Protein AF-A0A1Q9JKG0-F1 (afdb_monomer)

Solvent-accessible surface area (backbone atoms only — not comparable to full-atom values): 4635 Å² total; per-residue (Å²): 130,76,86,74,61,54,50,59,51,57,51,51,51,25,58,78,66,76,54,47,69,58,56,48,16,57,76,66,73,51,51,49,69,57,50,53,50,46,45,68,41,79,83,71,51,94,42,74,64,50,54,45,50,36,47,75,72,72,43,87,89,84,88,85,88,75,86,80,79,79,87,122

Foldseek 3Di:
DDPDQLLVVLVVLCVVLVHDLCVLCVVLVHHSVVSVVLNPDPPPNPDPSNCSSCVVSVDDDDDDDDDDPDDD

Mean predicted aligned error: 5.74 Å

Nearest PDB structures (foldseek):
  8ezt-assembly1_D-2  TM=7.337E-01  e=1.525E-02  Legionella pneumophila
  3dnv-assembly1_B  TM=7.618E-01  e=4.800E-02  Escherichia coli K-12
  5k98-assembly1_P  TM=7.575E-01  e=4.519E-02  Escherichia coli MP020980.2
  4z5h-assembly1_A-2  TM=7.659E-01  e=5.099E-02  Escherichia coli K-12
  7ab4-assembly1_A  TM=7.509E-01  e=6.894E-02  Escherichia coli O127:H6 str. E2348/69

Organism: NCBI:txid2652292

Structure (mmCIF, N/CA/C/O backbone):
data_AF-A0A1Q9JKG0-F1
#
_entry.id   AF-A0A1Q9JKG0-F1
#
loop_
_atom_site.group_PDB
_atom_site.id
_atom_site.type_symbol
_atom_site.label_atom_id
_atom_site.label_alt_id
_atom_site.label_comp_id
_atom_site.label_asym_id
_atom_site.label_entity_id
_atom_site.label_seq_id
_atom_site.pdbx_PDB_ins_code
_atom_si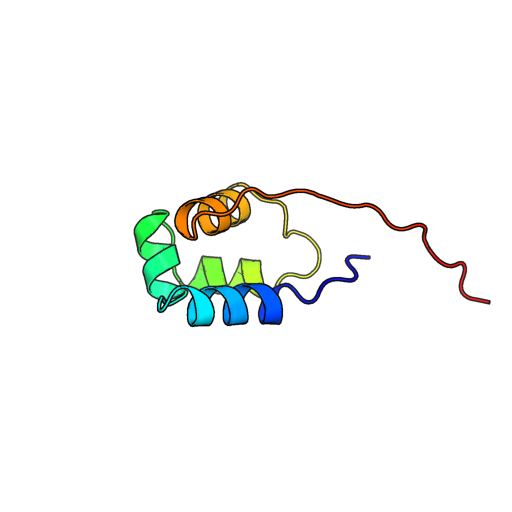te.Cartn_x
_atom_site.Cartn_y
_atom_site.Cartn_z
_atom_site.occupancy
_atom_site.B_iso_or_equiv
_atom_site.auth_seq_id
_atom_site.auth_comp_id
_atom_site.auth_asym_id
_atom_site.auth_atom_id
_atom_site.pdbx_PDB_model_num
ATOM 1 N N . MET A 1 1 ? 13.142 -8.435 -9.185 1.00 75.50 1 MET A N 1
ATOM 2 C CA . MET A 1 1 ? 13.029 -7.550 -8.009 1.00 75.50 1 MET A CA 1
ATOM 3 C C . MET A 1 1 ? 11.898 -6.587 -8.279 1.00 75.50 1 MET A C 1
ATOM 5 O O . MET A 1 1 ? 11.758 -6.179 -9.428 1.00 75.50 1 MET A O 1
ATOM 9 N N . LEU A 1 2 ? 11.089 -6.271 -7.269 1.00 75.56 2 LEU A N 1
ATOM 10 C CA . LEU A 1 2 ? 10.048 -5.262 -7.414 1.00 75.56 2 LEU A CA 1
ATOM 11 C C . LEU A 1 2 ? 10.698 -3.905 -7.716 1.00 75.56 2 LEU A C 1
ATOM 13 O O . LEU A 1 2 ? 11.599 -3.491 -6.987 1.00 75.56 2 LEU A O 1
ATOM 17 N N . LYS A 1 3 ? 10.279 -3.249 -8.805 1.00 80.19 3 LYS A N 1
ATOM 18 C CA . LYS A 1 3 ? 10.787 -1.920 -9.189 1.00 80.19 3 LYS A CA 1
ATOM 19 C C . LYS A 1 3 ? 10.037 -0.780 -8.474 1.00 80.19 3 LYS A C 1
ATOM 21 O O . LYS A 1 3 ? 10.588 0.306 -8.337 1.00 80.19 3 LYS A O 1
ATOM 26 N N . ASN A 1 4 ? 8.818 -1.029 -7.996 1.00 80.94 4 ASN A N 1
ATOM 27 C CA . ASN A 1 4 ? 7.958 -0.034 -7.353 1.00 80.94 4 ASN A CA 1
ATOM 28 C C . ASN A 1 4 ? 8.411 0.323 -5.930 1.00 80.94 4 ASN A C 1
ATOM 30 O O . ASN A 1 4 ? 8.866 -0.534 -5.167 1.00 80.94 4 ASN A O 1
ATOM 34 N N . ASN A 1 5 ? 8.204 1.586 -5.548 1.00 84.62 5 ASN A N 1
ATOM 35 C CA . ASN A 1 5 ? 8.369 2.059 -4.178 1.00 84.62 5 ASN A CA 1
ATOM 36 C C . ASN A 1 5 ? 7.014 2.067 -3.456 1.00 84.62 5 ASN A C 1
ATOM 38 O O . ASN A 1 5 ? 6.382 3.110 -3.302 1.00 84.62 5 ASN A O 1
ATOM 42 N N . ILE A 1 6 ? 6.600 0.889 -2.986 1.00 83.69 6 ILE A N 1
ATOM 43 C CA . ILE A 1 6 ? 5.297 0.687 -2.333 1.00 83.69 6 ILE A CA 1
ATOM 44 C C . ILE A 1 6 ? 5.094 1.598 -1.124 1.00 83.69 6 ILE A C 1
ATOM 46 O O . ILE A 1 6 ? 3.980 2.054 -0.878 1.00 83.69 6 ILE A O 1
ATOM 50 N N . GLU A 1 7 ? 6.160 1.905 -0.382 1.00 86.25 7 GLU A N 1
ATOM 51 C CA . GLU A 1 7 ? 6.053 2.812 0.755 1.00 86.25 7 GLU A CA 1
ATOM 52 C C . GLU A 1 7 ? 5.596 4.208 0.334 1.00 86.25 7 GLU A C 1
ATOM 54 O O . GLU A 1 7 ? 4.697 4.772 0.964 1.00 86.25 7 GLU A O 1
ATOM 59 N N . MET A 1 8 ? 6.193 4.759 -0.725 1.00 88.56 8 MET A N 1
ATOM 60 C CA . MET A 1 8 ? 5.747 6.039 -1.269 1.00 88.56 8 MET A CA 1
ATOM 61 C C . MET A 1 8 ? 4.342 5.945 -1.847 1.00 88.56 8 MET A C 1
ATOM 63 O O . MET A 1 8 ? 3.529 6.819 -1.557 1.00 88.56 8 MET A O 1
ATOM 67 N N . ASP A 1 9 ? 4.052 4.895 -2.613 1.00 87.44 9 ASP A N 1
ATOM 68 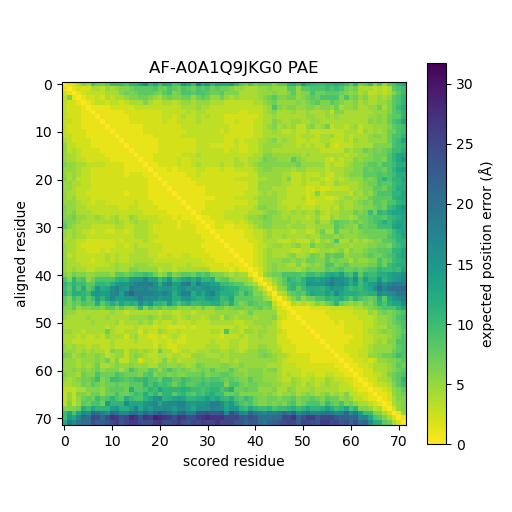C CA . ASP A 1 9 ? 2.762 4.749 -3.287 1.00 87.44 9 ASP A CA 1
ATOM 69 C C . ASP A 1 9 ? 1.620 4.725 -2.263 1.00 87.44 9 ASP A C 1
ATOM 71 O O . ASP A 1 9 ? 0.708 5.548 -2.328 1.00 87.44 9 ASP A O 1
ATOM 75 N N . VAL A 1 10 ? 1.704 3.867 -1.241 1.00 87.25 10 VAL A N 1
ATOM 76 C CA . VAL A 1 10 ? 0.674 3.767 -0.192 1.00 87.25 10 VAL A CA 1
ATOM 77 C C . VAL A 1 10 ? 0.529 5.082 0.579 1.00 87.25 10 VAL A C 1
ATOM 79 O O . VAL A 1 10 ? -0.589 5.482 0.906 1.00 87.25 10 VAL A O 1
ATOM 82 N N . LYS A 1 11 ? 1.634 5.787 0.861 1.00 89.50 11 LYS A N 1
ATOM 83 C CA . LYS A 1 11 ? 1.585 7.102 1.521 1.00 89.50 11 LYS A CA 1
ATOM 84 C C . LYS A 1 11 ? 0.889 8.150 0.655 1.00 89.50 11 LYS A C 1
ATOM 86 O O . LYS A 1 11 ? 0.039 8.867 1.177 1.00 89.50 11 LYS A O 1
ATOM 91 N N . MET A 1 12 ? 1.202 8.216 -0.639 1.00 92.31 12 MET A N 1
ATOM 92 C CA . MET A 1 12 ? 0.524 9.128 -1.563 1.00 92.31 12 MET A CA 1
ATOM 93 C C . MET A 1 12 ? -0.969 8.811 -1.652 1.00 92.31 12 MET A C 1
ATOM 95 O O . MET A 1 12 ? -1.776 9.722 -1.494 1.00 92.31 12 MET A O 1
ATOM 99 N N . ARG A 1 13 ? -1.357 7.532 -1.762 1.00 91.25 13 ARG A N 1
ATOM 100 C CA . ARG A 1 13 ? -2.777 7.131 -1.766 1.00 91.25 13 ARG A CA 1
ATOM 101 C C . ARG A 1 13 ? -3.518 7.534 -0.491 1.00 91.25 13 ARG A C 1
ATOM 103 O O . ARG A 1 13 ? -4.660 7.978 -0.571 1.00 91.25 13 ARG A O 1
ATOM 110 N N . CYS A 1 14 ? -2.877 7.426 0.677 1.00 91.38 14 CYS A N 1
ATOM 111 C CA . CYS A 1 14 ? -3.475 7.891 1.933 1.00 91.38 14 CYS A CA 1
ATOM 112 C C . CYS A 1 14 ? -3.766 9.399 1.893 1.00 91.38 14 CYS A C 1
ATOM 114 O O . CYS A 1 14 ? -4.837 9.825 2.315 1.00 91.38 14 CYS A O 1
ATOM 116 N N . ILE A 1 15 ? -2.833 10.195 1.358 1.00 93.00 15 ILE A N 1
ATOM 117 C CA . ILE A 1 15 ? -2.989 11.649 1.223 1.00 93.00 15 ILE A CA 1
ATOM 118 C C . ILE A 1 15 ? -4.105 11.980 0.224 1.00 93.00 15 ILE A C 1
ATOM 120 O O . ILE A 1 15 ? -5.000 12.752 0.554 1.00 93.00 15 ILE A O 1
ATOM 124 N N . GLU A 1 16 ? -4.098 11.357 -0.959 1.00 92.25 16 GLU A N 1
ATOM 125 C CA . GLU A 1 16 ? -5.125 11.545 -1.998 1.00 92.25 16 GLU A CA 1
ATOM 126 C C . GLU A 1 16 ? -6.537 11.260 -1.474 1.00 92.25 16 GLU A C 1
ATOM 128 O O . GLU A 1 16 ? -7.482 11.983 -1.781 1.00 92.25 16 GLU A O 1
ATOM 133 N N . LYS A 1 17 ? -6.681 10.216 -0.652 1.00 92.69 17 LYS A N 1
ATOM 134 C CA . LYS A 1 17 ? -7.960 9.797 -0.064 1.00 92.69 17 LYS A CA 1
ATOM 135 C C . LYS A 1 17 ? -8.260 10.468 1.280 1.00 92.69 17 LYS A C 1
ATOM 137 O O . LYS A 1 17 ? -9.245 10.109 1.916 1.00 92.69 17 LYS A O 1
ATOM 142 N N . SER A 1 18 ? -7.439 11.429 1.718 1.00 93.69 18 SER A N 1
ATOM 143 C CA . SER A 1 18 ? -7.577 12.114 3.015 1.00 93.69 18 SER A CA 1
ATOM 144 C C . SER A 1 18 ? -7.749 11.145 4.200 1.00 93.69 18 SER A C 1
ATOM 146 O O . SER A 1 18 ? -8.554 11.375 5.100 1.00 93.69 18 SER A O 1
ATOM 148 N N . THR A 1 19 ? -6.998 10.040 4.193 1.00 94.19 19 THR A N 1
ATOM 149 C CA . THR A 1 19 ? -7.047 8.968 5.201 1.00 94.19 19 THR A CA 1
ATOM 150 C C . THR A 1 19 ? -5.668 8.715 5.824 1.00 94.19 19 THR A C 1
ATOM 152 O O . THR A 1 19 ? -4.674 9.361 5.489 1.00 94.19 19 THR A O 1
ATOM 155 N N . THR A 1 20 ? -5.582 7.770 6.762 1.00 93.44 20 THR A N 1
ATOM 156 C CA . THR A 1 20 ? -4.325 7.368 7.409 1.00 93.44 20 THR A CA 1
ATOM 157 C C . THR A 1 20 ? -4.150 5.855 7.387 1.00 93.44 20 THR A C 1
ATOM 159 O O . THR A 1 20 ? -5.123 5.107 7.406 1.00 93.44 20 THR A O 1
ATOM 162 N N . GLN A 1 21 ? -2.903 5.380 7.446 1.00 88.31 21 GLN A N 1
ATOM 163 C CA . GLN A 1 21 ? -2.620 3.941 7.553 1.00 88.31 21 GLN A CA 1
ATOM 164 C C . GLN A 1 21 ? -3.238 3.302 8.804 1.00 88.31 21 GLN A C 1
ATOM 166 O O . GLN A 1 21 ? -3.603 2.132 8.772 1.00 88.31 21 GLN A O 1
ATOM 171 N N . ALA A 1 22 ? -3.376 4.063 9.896 1.00 92.62 22 ALA A N 1
ATOM 172 C CA . ALA A 1 22 ? -4.054 3.596 11.101 1.00 92.62 22 ALA A CA 1
ATOM 173 C C . ALA A 1 22 ? -5.553 3.375 10.856 1.00 92.62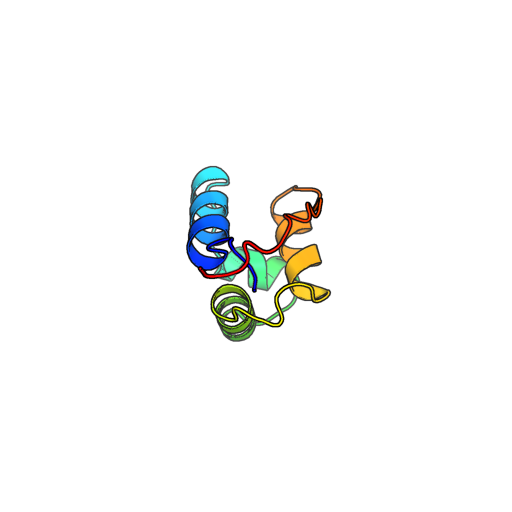 22 ALA A C 1
ATOM 175 O O . ALA A 1 22 ? -6.094 2.368 11.300 1.00 92.62 22 ALA A O 1
ATOM 176 N N . LYS A 1 23 ? -6.196 4.274 10.097 1.00 92.31 23 LYS A N 1
ATOM 177 C CA . LYS A 1 23 ? -7.603 4.132 9.711 1.00 92.31 23 LYS A CA 1
ATOM 178 C C . LYS A 1 23 ? -7.814 2.954 8.760 1.00 92.31 23 LYS A C 1
ATOM 180 O O . LYS A 1 23 ? -8.726 2.170 8.972 1.00 92.31 23 LYS A O 1
ATOM 185 N N . ILE A 1 24 ? -6.917 2.772 7.791 1.00 91.38 24 ILE A N 1
ATOM 186 C CA . ILE A 1 24 ? -6.938 1.599 6.904 1.00 91.38 24 ILE A CA 1
ATOM 187 C C . ILE A 1 24 ? -6.785 0.309 7.722 1.00 91.38 24 ILE A C 1
ATOM 189 O O . ILE A 1 24 ? -7.513 -0.652 7.502 1.00 91.38 24 ILE A O 1
ATOM 193 N N . ALA A 1 25 ? -5.866 0.283 8.696 1.00 91.69 25 ALA A N 1
ATOM 194 C CA . ALA A 1 25 ? -5.668 -0.881 9.560 1.00 91.69 25 ALA A CA 1
ATOM 195 C C . ALA A 1 25 ? -6.938 -1.239 10.350 1.00 91.69 25 ALA A C 1
ATOM 197 O O . ALA A 1 25 ? -7.293 -2.413 10.436 1.00 91.69 25 ALA A O 1
ATOM 198 N N . GLU A 1 26 ? -7.621 -0.228 10.890 1.00 93.75 26 GLU A N 1
ATOM 199 C CA . GLU A 1 26 ? -8.902 -0.377 11.582 1.00 93.75 26 GLU A CA 1
ATOM 200 C C . GLU A 1 26 ? -9.971 -0.966 10.651 1.00 93.75 26 GLU A C 1
ATOM 202 O O . GLU A 1 26 ? -10.601 -1.962 11.004 1.00 93.75 26 GLU A O 1
ATOM 207 N N . ASN A 1 27 ? -10.121 -0.408 9.447 1.00 92.12 27 ASN A N 1
ATOM 208 C CA . ASN A 1 27 ? -11.146 -0.817 8.487 1.00 92.12 27 ASN A CA 1
ATOM 209 C C . ASN A 1 27 ? -10.975 -2.270 8.016 1.00 92.12 27 ASN A C 1
ATOM 211 O O . ASN A 1 27 ? -11.955 -3.002 7.898 1.00 92.12 27 ASN A O 1
ATOM 215 N N . ILE A 1 28 ? -9.734 -2.716 7.795 1.00 90.56 28 ILE A N 1
ATOM 216 C CA . ILE A 1 28 ? -9.437 -4.089 7.349 1.00 90.56 28 ILE A CA 1
ATOM 217 C C . ILE A 1 28 ? -9.241 -5.078 8.512 1.00 90.56 28 ILE A C 1
ATOM 219 O O . ILE A 1 28 ? -8.839 -6.223 8.290 1.00 90.56 28 ILE A O 1
ATOM 223 N N . GLY A 1 29 ? -9.482 -4.650 9.757 1.00 90.44 29 GLY A N 1
ATOM 224 C CA . GLY A 1 29 ? -9.432 -5.510 10.942 1.00 90.44 29 GLY A CA 1
ATOM 225 C C . GLY A 1 29 ? -8.030 -6.017 11.299 1.00 90.44 29 GLY A C 1
ATOM 226 O O . GLY A 1 29 ? -7.875 -7.162 11.724 1.00 90.44 29 GLY A O 1
ATOM 227 N N . THR A 1 30 ? -6.992 -5.195 11.119 1.00 90.12 30 THR A N 1
ATOM 228 C CA . THR A 1 30 ? -5.594 -5.547 11.423 1.00 90.12 30 THR A CA 1
ATOM 229 C C . THR A 1 30 ? -4.911 -4.510 12.318 1.00 90.12 30 THR A C 1
ATOM 231 O O . THR A 1 30 ? -5.473 -3.470 12.654 1.00 90.12 30 THR A O 1
ATOM 234 N N . SER A 1 31 ? -3.666 -4.772 12.726 1.00 91.94 31 SER A N 1
ATOM 235 C CA . SER A 1 31 ? -2.899 -3.810 13.520 1.00 91.94 31 SER A CA 1
ATOM 236 C C . SER A 1 31 ? -2.148 -2.796 12.638 1.00 91.94 31 SER A C 1
ATOM 238 O O . SER A 1 31 ? -1.576 -3.166 11.606 1.00 91.94 31 SER A O 1
ATOM 240 N N . PRO A 1 32 ? -2.020 -1.523 13.066 1.00 90.50 32 PRO A N 1
ATOM 241 C CA . PRO A 1 32 ? -1.189 -0.538 12.365 1.00 90.50 32 PRO A CA 1
ATOM 242 C C . PRO A 1 32 ? 0.278 -0.973 12.216 1.00 90.50 32 PRO A C 1
ATOM 244 O O . PRO A 1 32 ? 0.936 -0.655 11.225 1.00 90.50 32 PRO A O 1
ATOM 247 N N . SER A 1 33 ? 0.802 -1.740 13.180 1.00 88.94 33 SER A N 1
ATOM 248 C CA . SER A 1 33 ? 2.158 -2.296 13.116 1.00 88.94 33 SER A CA 1
ATOM 249 C C . SER A 1 33 ? 2.311 -3.333 12.002 1.00 88.94 33 SER A C 1
ATOM 251 O O . SER A 1 33 ? 3.359 -3.384 11.353 1.00 88.94 33 SER A O 1
ATOM 253 N N . TYR A 1 34 ? 1.268 -4.122 11.738 1.00 86.44 34 TYR A N 1
ATOM 254 C CA . TYR A 1 34 ? 1.249 -5.085 10.646 1.00 86.44 34 TYR A CA 1
ATOM 255 C C . TYR A 1 34 ? 1.160 -4.388 9.284 1.00 86.44 34 TYR A C 1
ATOM 257 O O . TYR A 1 34 ? 1.923 -4.730 8.381 1.00 86.4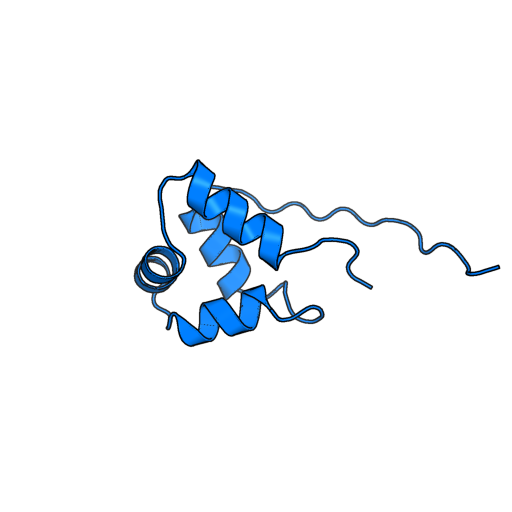4 34 TYR A O 1
ATOM 265 N N . VAL A 1 35 ? 0.345 -3.333 9.166 1.00 87.06 35 VAL A N 1
ATOM 266 C CA . VAL A 1 35 ? 0.309 -2.471 7.969 1.00 87.06 35 VAL A CA 1
ATOM 267 C C . VAL A 1 35 ? 1.685 -1.867 7.682 1.00 87.06 35 VAL A C 1
ATOM 269 O O . VAL A 1 35 ? 2.196 -1.997 6.572 1.00 87.06 35 VAL A O 1
ATOM 272 N N . ASN A 1 36 ? 2.354 -1.297 8.687 1.00 87.31 36 ASN A N 1
ATOM 273 C CA . ASN A 1 36 ? 3.697 -0.734 8.516 1.00 87.31 36 ASN A CA 1
ATOM 274 C C . ASN A 1 36 ? 4.724 -1.792 8.063 1.00 87.31 36 ASN A C 1
ATOM 276 O O . ASN A 1 36 ? 5.585 -1.514 7.229 1.00 87.31 36 ASN A O 1
ATOM 280 N N . LYS A 1 37 ? 4.618 -3.027 8.572 1.00 86.69 37 LYS A N 1
ATOM 281 C CA . LYS A 1 37 ? 5.465 -4.144 8.129 1.00 86.69 37 LYS A CA 1
ATOM 282 C C . LYS A 1 37 ? 5.244 -4.474 6.651 1.00 86.69 37 LYS A C 1
ATOM 284 O O . LYS A 1 37 ? 6.224 -4.703 5.947 1.00 86.69 37 LYS A O 1
ATOM 289 N N . ILE A 1 38 ? 3.996 -4.489 6.183 1.00 83.62 38 ILE A N 1
ATOM 290 C CA . ILE A 1 38 ? 3.656 -4.762 4.776 1.00 83.62 38 ILE A CA 1
ATOM 291 C C . ILE A 1 38 ? 4.210 -3.663 3.872 1.00 83.62 38 ILE A C 1
ATOM 293 O O . ILE A 1 38 ? 4.921 -3.962 2.919 1.00 83.62 38 ILE A O 1
ATOM 297 N N . VAL A 1 39 ? 3.949 -2.401 4.216 1.00 82.56 39 VAL A N 1
ATOM 298 C CA . VAL A 1 39 ? 4.348 -1.229 3.424 1.00 82.56 39 VAL A CA 1
ATOM 299 C C . VAL A 1 39 ? 5.875 -1.117 3.283 1.00 82.56 39 VAL A C 1
ATOM 301 O O . VAL A 1 39 ? 6.368 -0.671 2.250 1.00 82.56 39 VAL A O 1
ATOM 304 N N . ARG A 1 40 ? 6.636 -1.551 4.297 1.00 82.31 40 ARG A N 1
ATOM 305 C CA . ARG A 1 40 ? 8.111 -1.545 4.283 1.00 82.31 40 ARG A CA 1
ATOM 306 C C . ARG A 1 40 ? 8.743 -2.800 3.677 1.00 82.31 40 ARG A C 1
ATOM 308 O O . ARG A 1 40 ? 9.936 -2.789 3.368 1.00 82.31 40 ARG A O 1
ATOM 315 N N . SER A 1 41 ? 7.997 -3.896 3.555 1.00 75.88 41 SER A N 1
ATOM 316 C CA . SER A 1 41 ? 8.528 -5.152 3.022 1.00 75.88 41 SER A CA 1
ATOM 317 C C . SER A 1 41 ? 8.667 -5.046 1.506 1.00 75.88 41 SER A C 1
ATOM 319 O O . SER A 1 41 ? 7.701 -4.737 0.826 1.00 75.88 41 SER A O 1
ATOM 321 N N . LYS A 1 42 ? 9.860 -5.304 0.956 1.00 62.88 42 LYS A N 1
ATOM 322 C CA . LYS A 1 42 ? 10.121 -5.201 -0.495 1.00 62.88 42 LYS A CA 1
ATOM 323 C C . LYS A 1 42 ? 9.836 -6.487 -1.278 1.00 62.88 42 LYS A C 1
ATOM 325 O O . LYS A 1 42 ? 9.792 -6.451 -2.504 1.00 62.88 42 LYS A O 1
ATOM 330 N N . GLU A 1 43 ? 9.666 -7.618 -0.592 1.00 58.94 43 GLU A N 1
ATOM 331 C CA . GLU A 1 43 ? 9.661 -8.948 -1.227 1.00 58.94 43 GLU A CA 1
ATOM 332 C C . GLU A 1 43 ? 8.345 -9.726 -1.060 1.00 58.94 43 GLU A C 1
ATOM 334 O O . GLU A 1 43 ? 8.054 -10.594 -1.875 1.00 58.94 43 GLU A O 1
ATOM 339 N N . GLN A 1 44 ? 7.517 -9.406 -0.056 1.00 62.06 44 GLN A N 1
ATOM 340 C CA . GLN A 1 44 ? 6.276 -10.143 0.257 1.00 62.06 44 GLN A CA 1
ATOM 341 C C . GLN A 1 44 ? 5.028 -9.247 0.248 1.00 62.06 44 GLN A C 1
ATOM 343 O O . GLN A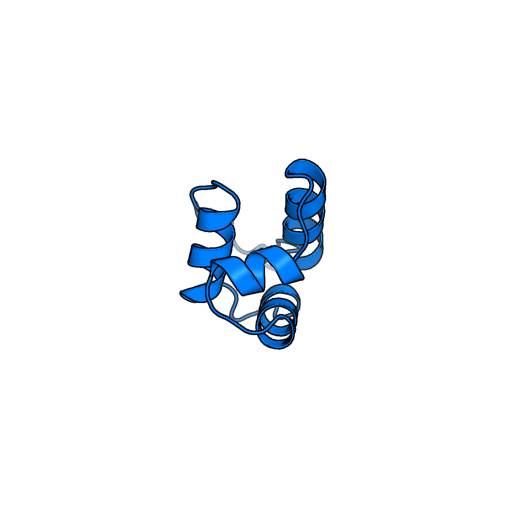 1 44 ? 4.222 -9.270 1.176 1.00 62.06 44 GLN A O 1
ATOM 348 N N . ILE A 1 45 ? 4.886 -8.416 -0.783 1.00 65.00 45 ILE A N 1
ATOM 349 C CA . ILE A 1 45 ? 3.810 -7.411 -0.838 1.00 65.00 45 ILE A CA 1
ATOM 350 C C . ILE A 1 45 ? 2.469 -8.009 -1.256 1.00 65.00 45 ILE A C 1
ATOM 352 O O . ILE A 1 45 ? 1.436 -7.587 -0.751 1.00 65.00 45 ILE A O 1
ATOM 356 N N . MET A 1 46 ? 2.464 -9.030 -2.116 1.00 65.69 46 MET A N 1
ATOM 357 C CA . MET A 1 46 ? 1.219 -9.655 -2.569 1.00 65.69 46 MET A CA 1
ATOM 358 C C . MET A 1 46 ? 0.694 -10.640 -1.518 1.00 65.69 46 MET A C 1
ATOM 360 O O . MET A 1 46 ? 0.805 -11.855 -1.667 1.00 65.69 46 MET A O 1
ATOM 364 N N . ASN A 1 47 ? 0.146 -10.113 -0.424 1.00 75.94 47 ASN A N 1
ATOM 365 C CA . ASN A 1 47 ? -0.606 -10.876 0.566 1.00 75.94 47 ASN A CA 1
ATOM 366 C C . ASN A 1 47 ? -2.063 -10.385 0.634 1.00 75.94 47 ASN A C 1
ATOM 368 O O . ASN A 1 47 ? -2.399 -9.310 0.137 1.00 75.94 47 ASN A O 1
ATOM 372 N N . LYS A 1 48 ? -2.946 -11.181 1.252 1.00 81.31 48 LYS A N 1
ATOM 373 C CA . LYS A 1 48 ? -4.379 -10.849 1.363 1.00 81.31 48 LYS A CA 1
ATOM 374 C C . LYS A 1 48 ? -4.628 -9.493 2.033 1.00 81.31 48 LYS A C 1
ATOM 376 O O . LYS A 1 48 ? -5.588 -8.816 1.693 1.00 81.31 48 LYS A O 1
ATOM 381 N N . THR A 1 49 ? -3.761 -9.087 2.957 1.00 84.19 49 THR A N 1
ATOM 382 C CA . THR A 1 49 ? -3.891 -7.813 3.670 1.00 84.19 49 THR A CA 1
ATOM 383 C C . THR A 1 49 ? -3.595 -6.621 2.769 1.00 84.19 49 THR A C 1
ATOM 385 O O . THR A 1 49 ? -4.315 -5.636 2.843 1.00 84.19 49 THR A O 1
ATOM 388 N N . PHE A 1 50 ? -2.599 -6.703 1.886 1.00 83.81 50 PHE A N 1
ATOM 389 C CA . PHE A 1 50 ? -2.333 -5.643 0.912 1.00 83.81 50 PHE A CA 1
ATOM 390 C C . PHE A 1 50 ? -3.511 -5.448 -0.048 1.00 83.81 50 PHE A C 1
ATOM 392 O O . PHE A 1 50 ? -3.906 -4.313 -0.298 1.00 83.81 50 PHE A O 1
ATOM 399 N N . LEU A 1 51 ? -4.113 -6.541 -0.531 1.00 87.12 51 LEU A N 1
ATOM 400 C CA . LEU A 1 51 ? -5.316 -6.468 -1.368 1.00 87.12 51 LEU A CA 1
ATOM 401 C C . LEU A 1 51 ? -6.480 -5.802 -0.620 1.00 87.12 51 LEU A C 1
ATOM 403 O O . LEU A 1 51 ? -7.070 -4.869 -1.149 1.00 87.12 51 LEU A O 1
ATOM 407 N N . ALA A 1 52 ? -6.729 -6.191 0.635 1.00 88.81 52 ALA A N 1
ATOM 408 C CA . ALA A 1 52 ? -7.759 -5.564 1.467 1.00 88.81 52 ALA A CA 1
ATOM 409 C C . ALA A 1 52 ? -7.496 -4.065 1.715 1.00 88.81 52 ALA A C 1
ATOM 411 O O . ALA A 1 52 ? -8.428 -3.271 1.740 1.00 88.81 52 ALA A O 1
ATOM 412 N N . MET A 1 53 ? -6.230 -3.651 1.868 1.00 89.06 53 MET A N 1
ATOM 413 C CA . MET A 1 53 ? -5.874 -2.230 1.980 1.00 89.06 53 MET A CA 1
ATOM 414 C C . MET A 1 53 ? -6.205 -1.449 0.703 1.00 89.06 53 MET A C 1
ATOM 416 O O . MET A 1 53 ? -6.665 -0.314 0.787 1.00 89.06 53 MET A O 1
ATOM 420 N N . MET A 1 54 ? -5.924 -2.020 -0.472 1.00 89.88 54 MET A N 1
ATOM 421 C CA . MET A 1 54 ? -6.228 -1.377 -1.756 1.00 89.88 54 MET A CA 1
ATOM 422 C C . MET A 1 54 ? -7.739 -1.295 -1.988 1.00 89.88 54 MET A C 1
ATOM 424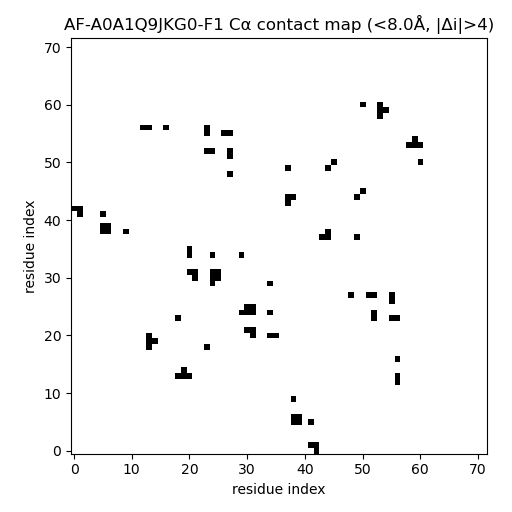 O O . MET A 1 54 ? -8.226 -0.248 -2.409 1.00 89.88 54 MET A O 1
ATOM 428 N N . GLU A 1 55 ? -8.474 -2.344 -1.616 1.00 90.69 55 GLU A N 1
ATOM 429 C CA . GLU A 1 55 ? -9.938 -2.380 -1.645 1.00 90.69 55 GLU A CA 1
ATOM 430 C C . GLU A 1 55 ? -10.558 -1.305 -0.735 1.00 90.69 55 GLU A C 1
ATOM 432 O O . GLU A 1 55 ? -11.399 -0.539 -1.198 1.00 90.69 55 GLU A O 1
ATOM 437 N N . ASP A 1 56 ? -10.091 -1.164 0.513 1.00 91.69 56 ASP A N 1
ATOM 438 C CA . ASP A 1 56 ? -10.551 -0.114 1.445 1.00 91.69 56 ASP A CA 1
ATOM 439 C C . ASP A 1 56 ? -10.262 1.303 0.920 1.00 91.69 56 ASP A C 1
ATOM 441 O O . ASP A 1 56 ? -11.052 2.233 1.082 1.00 91.69 56 ASP A O 1
ATOM 445 N N . LEU A 1 57 ? -9.142 1.469 0.213 1.00 89.50 57 LEU A N 1
ATOM 446 C CA . LEU A 1 57 ? -8.808 2.712 -0.482 1.00 89.50 57 LEU A CA 1
ATOM 447 C C . LEU A 1 57 ? -9.641 2.935 -1.765 1.00 89.50 57 LEU A C 1
ATOM 449 O O . LEU A 1 57 ? -9.593 4.027 -2.349 1.00 89.50 57 LEU A O 1
ATOM 453 N N . GLY A 1 58 ? -10.423 1.942 -2.195 1.00 89.50 58 GLY A N 1
ATOM 454 C CA . GLY A 1 58 ? -11.269 1.969 -3.385 1.00 89.50 58 GLY A CA 1
ATOM 455 C C . GLY A 1 58 ? -10.489 1.797 -4.687 1.00 89.50 58 GLY A C 1
ATOM 456 O O . GLY A 1 58 ? -10.747 2.533 -5.640 1.00 89.50 58 GLY A O 1
ATOM 457 N N . PHE A 1 59 ? -9.503 0.897 -4.707 1.00 88.50 59 PHE A N 1
ATOM 458 C CA . PHE A 1 59 ? -8.695 0.573 -5.881 1.00 88.50 59 PHE A CA 1
ATOM 459 C C . PHE A 1 59 ? -8.703 -0.928 -6.176 1.00 88.50 59 PHE A C 1
ATOM 461 O O . PHE A 1 59 ? -8.481 -1.747 -5.285 1.00 88.50 59 PHE A O 1
ATOM 468 N N . ASP A 1 60 ? -8.836 -1.264 -7.457 1.00 87.88 60 ASP A N 1
ATOM 469 C CA . ASP A 1 60 ? -8.478 -2.581 -7.975 1.00 87.88 60 ASP A CA 1
ATOM 470 C C . ASP A 1 60 ? -6.958 -2.677 -8.184 1.00 87.88 60 ASP A C 1
ATOM 472 O O . ASP A 1 60 ? -6.287 -1.685 -8.489 1.00 87.88 60 ASP A O 1
ATOM 476 N N . VAL A 1 61 ? -6.399 -3.879 -8.020 1.00 85.19 61 VAL A N 1
ATOM 477 C CA . VAL A 1 61 ? -4.956 -4.127 -8.164 1.00 85.19 61 VAL A CA 1
ATOM 478 C C . VAL A 1 61 ? -4.681 -4.887 -9.456 1.00 85.19 61 VAL A C 1
ATOM 480 O O . VAL A 1 61 ? -5.040 -6.056 -9.583 1.00 85.19 61 VAL A O 1
ATOM 483 N N . GLU A 1 62 ? -3.971 -4.248 -10.382 1.00 83.69 62 GLU A N 1
ATOM 484 C CA . GLU A 1 62 ? -3.424 -4.873 -11.588 1.00 83.69 62 GLU A CA 1
ATOM 485 C C . GLU A 1 62 ? -1.899 -5.025 -11.465 1.00 83.69 62 GLU A C 1
ATOM 487 O O . GLU A 1 62 ? -1.211 -4.165 -10.908 1.00 83.69 62 GLU A O 1
ATOM 492 N N . LEU A 1 63 ? -1.357 -6.140 -11.966 1.00 82.50 63 LEU A N 1
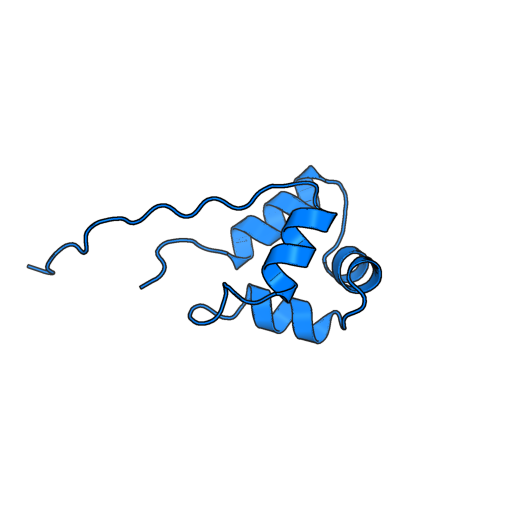ATOM 493 C CA . LEU A 1 63 ? 0.079 -6.418 -11.968 1.00 82.50 63 LEU A CA 1
ATOM 494 C C . LEU A 1 63 ? 0.631 -6.376 -13.390 1.00 82.50 63 LEU A C 1
ATOM 496 O O . LEU A 1 63 ? 0.214 -7.151 -14.247 1.00 82.50 63 LEU A O 1
ATOM 500 N N . HIS A 1 64 ? 1.649 -5.544 -13.601 1.00 82.44 64 HIS A N 1
ATOM 501 C CA . HIS A 1 64 ? 2.423 -5.531 -14.838 1.00 82.44 64 HIS A CA 1
ATOM 502 C C . HIS A 1 64 ? 3.818 -6.113 -14.612 1.00 82.44 64 HIS A C 1
ATOM 504 O O . HIS A 1 64 ? 4.496 -5.806 -13.627 1.00 82.44 64 HIS A O 1
ATOM 510 N N . TYR A 1 65 ? 4.260 -6.941 -15.555 1.00 82.56 65 TYR A N 1
ATOM 511 C CA . TYR A 1 65 ? 5.591 -7.535 -15.55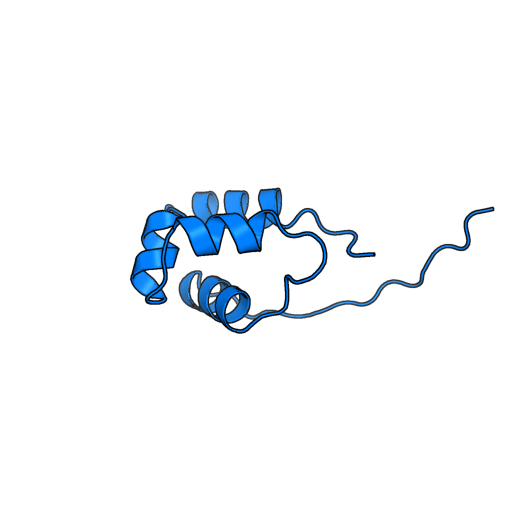8 1.00 82.56 65 TYR A CA 1
ATOM 512 C C . TYR A 1 65 ? 6.492 -6.764 -16.518 1.00 82.56 65 TYR A C 1
ATOM 514 O O . TYR A 1 65 ? 6.094 -6.446 -17.635 1.00 82.56 65 TYR A O 1
ATOM 522 N N . VAL A 1 66 ? 7.717 -6.479 -16.082 1.00 85.69 66 VAL A N 1
ATOM 523 C CA . VAL A 1 66 ? 8.746 -5.844 -16.912 1.00 85.69 66 VAL A CA 1
ATOM 524 C C . VAL A 1 66 ? 9.895 -6.829 -17.062 1.00 85.69 66 VAL A C 1
ATOM 526 O O . VAL A 1 66 ? 10.313 -7.437 -16.070 1.00 85.69 66 VAL A O 1
ATOM 529 N N . GLU A 1 67 ? 10.400 -6.987 -18.286 1.00 87.12 67 GLU A N 1
ATOM 530 C CA . GLU A 1 67 ? 11.574 -7.817 -18.547 1.00 87.12 67 GLU A CA 1
ATOM 531 C C . GLU A 1 67 ? 12.763 -7.361 -17.691 1.00 87.12 67 GLU A C 1
ATOM 533 O O . GLU A 1 67 ? 12.958 -6.175 -17.397 1.00 87.12 67 GLU A O 1
ATOM 538 N N . ARG A 1 68 ? 13.548 -8.334 -17.223 1.00 86.38 68 ARG A N 1
ATOM 539 C CA . ARG A 1 68 ? 14.747 -8.044 -16.443 1.00 86.38 68 ARG A CA 1
ATOM 540 C C . ARG A 1 68 ? 15.824 -7.569 -17.409 1.00 86.38 68 ARG A C 1
ATOM 542 O O . ARG A 1 68 ? 16.225 -8.323 -18.281 1.00 86.38 68 ARG A O 1
ATOM 549 N N . GLU A 1 69 ? 16.317 -6.355 -17.207 1.00 83.94 69 GLU A N 1
ATOM 550 C CA . 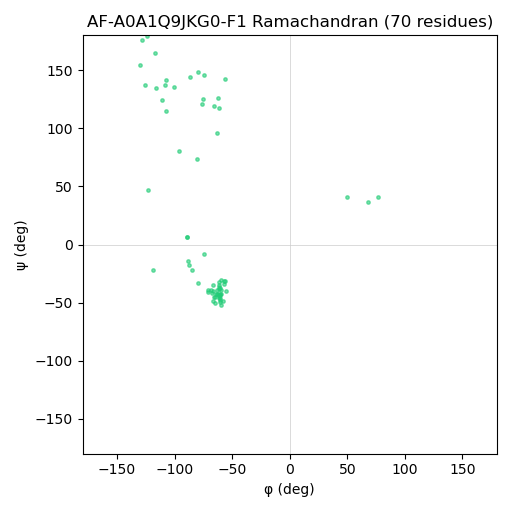GLU A 1 69 ? 17.523 -5.899 -17.894 1.00 83.94 69 GLU A CA 1
ATOM 551 C C . GLU A 1 69 ? 18.704 -6.747 -17.413 1.00 83.94 69 GLU A C 1
ATOM 553 O O . GLU A 1 69 ? 19.013 -6.777 -16.214 1.00 83.94 69 GLU A O 1
ATOM 558 N N . ASP A 1 70 ? 19.341 -7.462 -18.338 1.00 78.06 70 ASP A N 1
ATOM 559 C CA . ASP A 1 70 ? 20.636 -8.073 -18.081 1.00 78.06 70 ASP A CA 1
ATOM 560 C C . ASP A 1 70 ? 21.620 -6.947 -17.767 1.00 78.06 70 ASP A C 1
ATOM 562 O O . ASP A 1 70 ? 21.860 -6.061 -18.589 1.00 78.06 70 ASP A O 1
ATOM 566 N N . LYS A 1 71 ? 22.164 -6.956 -16.545 1.00 58.94 71 LYS A N 1
ATOM 567 C CA . LYS A 1 71 ? 23.232 -6.036 -16.151 1.00 58.94 71 LYS A CA 1
ATOM 568 C C . LYS A 1 71 ? 24.456 -6.329 -17.024 1.00 58.94 71 LYS A C 1
ATOM 570 O O . LYS A 1 71 ? 25.205 -7.253 -16.713 1.00 58.94 71 LYS A O 1
ATOM 575 N N . LYS A 1 72 ? 24.625 -5.579 -18.112 1.00 44.09 72 LYS A N 1
ATOM 576 C CA . LYS A 1 72 ? 25.936 -5.376 -18.735 1.00 44.09 72 LYS A CA 1
ATOM 577 C C . LYS A 1 72 ? 26.758 -4.408 -17.899 1.00 44.09 72 LYS A C 1
ATOM 579 O O . LYS A 1 72 ? 26.163 -3.440 -17.375 1.00 44.09 72 LYS A O 1
#

InterPro domains:
  IPR001387 Cro/C1-type, helix-turn-helix domain [PF01381] (12-60)
  IPR010982 Lambda repressor-like, DNA-binding domain superfamily [G3DSA:1.10.260.40] (1-66)
  IPR010982 Lambda repressor-like, DNA-binding domain superfamily [SSF47413] (6-66)

Radius of gyration: 13.36 Å; Cα contacts (8 Å, |Δi|>4): 49; chains: 1; bounding box: 37×23×32 Å

Sequence (72 aa):
MLKNNIEMDVKMRCIEKSTTQAKIAENIGTSPSYVNKIVRSKEQIMNKTFLAMMEDLGFDVELHYVEREDKK

Secondary structure (DSSP, 8-state):
---S-HHHHHHHHHHHTT--HHHHHHHTT--HHHHHHHHH-SS---SHHHHHHHHHTT--------PPPP--

pLDDT: mean 84.49, std 9.58, range [44.09, 94.19]